Protein AF-A0A920SJ64-F1 (afdb_monomer_lite)

Radius of gyration: 16.15 Å; chains: 1; bounding box: 46×35×43 Å

Sequence (157 aa):
MGLGRVLERTTRWVLQNIDKELSPATIVGENLQGLATLRDSFGDVVAGEERALFAARVSEIREVGADESFSERLMTLRFLDQMLDILEIARETGADVLDTARAYYRISEEFDLPWLHRNSFAAASEDQWEQRAARVLSEDLARAHRRIVVAVLTQER

Structure (mmCIF, N/CA/C/O backbone):
data_AF-A0A920SJ64-F1
#
_entry.id   AF-A0A920SJ64-F1
#
loop_
_atom_site.group_PDB
_atom_site.id
_atom_site.type_symbol
_atom_site.label_atom_id
_atom_site.label_alt_id
_atom_site.label_comp_id
_atom_site.label_asym_id
_atom_site.label_entity_id
_atom_site.label_seq_id
_atom_site.pdbx_PDB_ins_code
_atom_site.Cartn_x
_atom_site.Cartn_y
_atom_site.Cartn_z
_atom_site.occupancy
_atom_site.B_iso_or_equiv
_atom_site.auth_seq_id
_atom_site.auth_comp_id
_atom_site.auth_asym_id
_atom_site.auth_atom_id
_atom_site.pdbx_PDB_model_num
ATOM 1 N N . MET A 1 1 ? 18.902 -6.526 -7.000 1.00 55.28 1 MET A N 1
ATOM 2 C CA . MET A 1 1 ? 17.451 -6.733 -6.783 1.00 55.28 1 MET A CA 1
ATOM 3 C C . MET A 1 1 ? 17.028 -5.993 -5.516 1.00 55.28 1 MET A C 1
ATOM 5 O O . MET A 1 1 ? 17.503 -6.321 -4.440 1.00 55.28 1 MET A O 1
ATOM 9 N N . GLY A 1 2 ? 16.238 -4.921 -5.631 1.00 70.81 2 GLY A N 1
ATOM 10 C CA . GLY A 1 2 ? 15.986 -3.935 -4.562 1.00 70.81 2 GLY A CA 1
ATOM 11 C C . GLY A 1 2 ? 15.102 -4.381 -3.386 1.00 70.81 2 GLY A C 1
ATOM 12 O O . GLY A 1 2 ? 14.442 -3.531 -2.798 1.00 70.81 2 GLY A O 1
ATOM 13 N N . LEU A 1 3 ? 15.064 -5.674 -3.051 1.00 80.88 3 LEU A N 1
ATOM 14 C CA . LEU A 1 3 ? 14.221 -6.223 -1.980 1.00 80.88 3 LEU A CA 1
ATOM 15 C C . LEU A 1 3 ? 14.747 -5.901 -0.571 1.00 80.88 3 LEU A C 1
ATOM 17 O O . LEU A 1 3 ? 13.957 -5.814 0.357 1.00 80.88 3 LEU A O 1
ATOM 21 N N . GLY A 1 4 ? 16.046 -5.624 -0.403 1.00 89.75 4 GLY A N 1
ATOM 22 C CA . GLY A 1 4 ? 16.590 -5.198 0.897 1.00 89.75 4 GLY A CA 1
ATOM 23 C C . GLY A 1 4 ? 15.923 -3.923 1.434 1.00 89.75 4 GLY A C 1
ATOM 24 O O . GLY A 1 4 ? 15.545 -3.863 2.598 1.00 89.75 4 GLY A O 1
ATOM 25 N N . ARG A 1 5 ? 15.668 -2.941 0.555 1.00 86.56 5 ARG A N 1
ATOM 26 C CA . ARG A 1 5 ? 14.922 -1.722 0.916 1.00 86.56 5 ARG A CA 1
ATOM 27 C C . ARG A 1 5 ? 13.460 -2.006 1.269 1.00 86.56 5 ARG A C 1
ATOM 29 O O . ARG A 1 5 ? 12.902 -1.339 2.130 1.00 86.56 5 ARG A O 1
ATOM 36 N N . VAL A 1 6 ? 12.852 -3.001 0.623 1.00 91.00 6 VAL 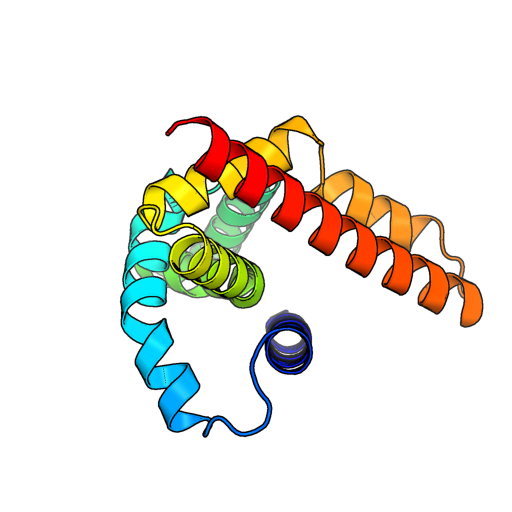A N 1
ATOM 37 C CA . VAL A 1 6 ? 11.479 -3.434 0.922 1.00 91.00 6 VAL A CA 1
ATOM 38 C C . VAL A 1 6 ? 11.415 -4.056 2.314 1.00 91.00 6 VAL A C 1
ATOM 40 O O . VAL A 1 6 ? 10.539 -3.694 3.093 1.00 91.00 6 VAL A O 1
ATOM 43 N N . LEU A 1 7 ? 12.364 -4.932 2.658 1.00 92.81 7 LEU A N 1
ATOM 44 C CA . LEU A 1 7 ? 12.457 -5.521 3.996 1.00 92.81 7 LEU A CA 1
ATOM 45 C C . LEU A 1 7 ? 12.647 -4.452 5.073 1.00 92.81 7 LEU A C 1
ATOM 47 O O . LEU A 1 7 ? 11.992 -4.519 6.110 1.00 92.81 7 LEU A O 1
ATOM 51 N N . GLU A 1 8 ? 13.489 -3.448 4.819 1.00 92.06 8 GLU A N 1
ATOM 52 C CA . GLU A 1 8 ? 13.689 -2.339 5.754 1.00 92.06 8 GLU A CA 1
ATOM 53 C C . GLU A 1 8 ? 12.393 -1.544 5.970 1.00 92.06 8 GLU A C 1
ATOM 55 O O . GLU A 1 8 ? 11.992 -1.319 7.113 1.00 92.06 8 GLU A O 1
ATOM 60 N N . ARG A 1 9 ? 11.713 -1.153 4.884 1.00 90.00 9 ARG A N 1
ATOM 61 C CA . ARG A 1 9 ? 10.459 -0.390 4.950 1.00 90.00 9 ARG A CA 1
ATOM 62 C C . ARG A 1 9 ? 9.334 -1.192 5.605 1.00 90.00 9 ARG A C 1
ATOM 64 O O . ARG A 1 9 ? 8.641 -0.659 6.461 1.00 90.00 9 ARG A O 1
ATOM 71 N N . THR A 1 10 ? 9.220 -2.478 5.283 1.00 92.81 10 THR A N 1
ATOM 72 C CA . THR A 1 10 ? 8.223 -3.386 5.874 1.00 92.81 10 THR A CA 1
ATOM 73 C C . THR A 1 10 ? 8.481 -3.592 7.363 1.00 92.81 10 THR A C 1
ATOM 75 O O . THR A 1 10 ? 7.576 -3.431 8.172 1.00 92.81 10 THR A O 1
ATOM 78 N N . THR A 1 11 ? 9.727 -3.878 7.756 1.00 93.19 11 THR A N 1
ATOM 79 C CA . THR A 1 11 ? 10.099 -4.016 9.175 1.00 93.19 11 THR A CA 1
ATOM 80 C C . THR A 1 11 ? 9.795 -2.735 9.942 1.00 93.19 11 THR A C 1
ATOM 82 O O . THR A 1 11 ? 9.244 -2.777 11.038 1.00 93.19 11 THR A O 1
ATOM 85 N N . ARG A 1 12 ? 10.124 -1.580 9.357 1.00 91.19 12 ARG A N 1
ATOM 86 C CA . ARG A 1 12 ? 9.822 -0.275 9.943 1.00 91.19 12 ARG A CA 1
ATOM 87 C C . ARG A 1 12 ? 8.322 -0.067 10.116 1.00 91.19 12 ARG A C 1
ATOM 89 O O . ARG A 1 12 ? 7.922 0.332 11.203 1.00 91.19 12 ARG A O 1
ATOM 96 N N . TRP A 1 13 ? 7.526 -0.373 9.092 1.00 92.88 13 TRP A N 1
ATOM 97 C CA . TRP A 1 13 ? 6.070 -0.290 9.162 1.00 92.88 13 TRP A CA 1
ATOM 98 C C . TRP A 1 13 ? 5.526 -1.173 10.291 1.00 92.88 13 TRP A C 1
ATOM 100 O O . TRP A 1 13 ? 4.767 -0.683 11.120 1.00 92.88 13 TRP A O 1
ATOM 110 N N . VAL A 1 14 ? 5.988 -2.425 10.407 1.00 93.50 14 VAL A N 1
ATOM 111 C CA . VAL A 1 14 ? 5.567 -3.335 11.489 1.00 93.50 14 VAL A CA 1
ATOM 112 C C . VAL A 1 14 ? 5.905 -2.748 12.860 1.00 93.50 14 VAL A C 1
ATOM 114 O O . VAL A 1 14 ? 5.037 -2.665 13.718 1.00 93.50 14 VAL A O 1
ATOM 117 N N . LEU A 1 15 ? 7.135 -2.267 13.061 1.00 91.88 15 LEU A N 1
ATOM 118 C CA . LEU A 1 15 ? 7.564 -1.677 14.338 1.00 91.88 15 LEU A CA 1
ATOM 119 C C . LEU A 1 15 ? 6.806 -0.395 14.721 1.00 91.88 15 LEU A C 1
ATOM 121 O O . LEU A 1 15 ? 6.813 -0.017 15.894 1.00 91.88 15 LEU A O 1
ATOM 125 N N . GLN A 1 16 ? 6.238 0.306 13.738 1.00 89.62 16 GLN A N 1
ATOM 126 C CA . GLN A 1 16 ? 5.509 1.559 13.932 1.00 89.62 16 GLN A CA 1
ATOM 127 C C . GLN A 1 16 ? 4.003 1.355 14.121 1.00 89.62 16 GLN A C 1
ATOM 129 O O . GLN A 1 16 ? 3.389 2.168 14.805 1.00 89.62 16 GLN A O 1
ATOM 134 N N . ASN A 1 17 ? 3.424 0.308 13.526 1.00 90.06 17 ASN A N 1
ATOM 135 C CA . ASN A 1 17 ? 1.969 0.150 13.425 1.00 90.06 17 ASN A CA 1
ATOM 136 C C . ASN A 1 17 ? 1.423 -1.087 14.144 1.00 90.06 17 ASN A C 1
ATOM 138 O O . ASN A 1 17 ? 0.227 -1.145 14.398 1.00 90.06 17 ASN A O 1
ATOM 142 N N . ILE A 1 18 ? 2.266 -2.064 14.483 1.00 90.06 18 ILE A N 1
ATOM 143 C CA . ILE A 1 18 ? 1.843 -3.301 15.146 1.00 90.06 18 ILE A CA 1
ATOM 144 C C . ILE A 1 18 ? 2.285 -3.289 16.610 1.00 90.06 18 ILE A C 1
ATOM 146 O O . ILE A 1 18 ? 3.366 -2.794 16.946 1.00 90.06 18 ILE A O 1
ATOM 150 N N . ASP A 1 19 ? 1.446 -3.849 17.483 1.00 89.88 19 ASP A N 1
ATOM 151 C CA . ASP A 1 19 ? 1.765 -4.015 18.898 1.00 89.88 19 ASP A CA 1
ATOM 152 C C . ASP A 1 19 ? 3.048 -4.847 19.075 1.00 89.88 19 ASP A C 1
ATOM 154 O O . ASP A 1 19 ? 3.222 -5.921 18.495 1.00 89.88 19 ASP A O 1
ATOM 158 N N . LYS A 1 20 ? 3.963 -4.329 19.897 1.00 86.50 20 LYS A N 1
ATOM 159 C CA . LYS A 1 20 ? 5.280 -4.917 20.164 1.00 86.50 20 LYS A CA 1
ATOM 160 C C . LYS A 1 20 ? 5.197 -6.181 21.015 1.00 86.50 20 LYS A C 1
ATOM 162 O O . LYS A 1 20 ? 6.176 -6.923 21.066 1.00 86.50 20 LYS A O 1
ATOM 167 N N . GLU A 1 21 ? 4.076 -6.410 21.695 1.00 91.75 21 GLU A N 1
ATOM 168 C CA . GLU A 1 21 ? 3.843 -7.616 22.492 1.00 91.75 21 GLU A CA 1
ATOM 169 C C . GLU A 1 21 ? 3.407 -8.814 21.632 1.00 91.75 21 GLU A C 1
ATOM 171 O O . GLU A 1 21 ? 3.509 -9.963 22.074 1.00 91.75 21 GLU A O 1
ATOM 176 N N . LEU A 1 22 ? 2.974 -8.583 20.386 1.00 91.94 22 LEU A N 1
ATOM 177 C CA . LEU A 1 22 ? 2.572 -9.655 19.479 1.00 91.94 22 LEU A CA 1
ATOM 178 C C . LEU A 1 22 ? 3.775 -10.476 19.009 1.00 91.94 22 LEU A C 1
ATOM 180 O O . LEU A 1 22 ? 4.813 -9.960 18.591 1.00 91.94 22 LEU A O 1
ATOM 184 N N . SER A 1 23 ? 3.609 -11.800 19.019 1.00 94.19 23 SER A N 1
ATOM 185 C CA . SER A 1 23 ? 4.632 -12.699 18.492 1.00 94.19 23 SER A CA 1
ATOM 186 C C . SER A 1 23 ? 4.730 -12.575 16.962 1.00 94.19 23 SER A C 1
ATOM 188 O O . SER A 1 23 ? 3.702 -12.421 16.295 1.00 94.19 23 SER A O 1
ATOM 190 N N . PRO A 1 24 ? 5.923 -12.741 16.356 1.00 91.44 24 PRO A N 1
ATOM 191 C CA . PRO A 1 24 ? 6.054 -12.754 14.898 1.00 91.44 24 PRO A CA 1
ATOM 192 C C . PRO A 1 24 ? 5.155 -13.794 14.213 1.00 91.44 24 PRO A C 1
ATOM 194 O O . PRO A 1 24 ? 4.643 -13.547 13.125 1.00 91.44 24 PRO A O 1
ATOM 197 N N . ALA A 1 25 ? 4.931 -14.944 14.859 1.00 94.88 25 ALA A N 1
ATOM 198 C CA . ALA A 1 25 ? 4.048 -15.987 14.344 1.00 94.88 25 ALA A CA 1
ATOM 199 C C . ALA A 1 25 ? 2.585 -15.522 14.276 1.00 94.88 25 ALA A C 1
ATOM 201 O O . ALA A 1 25 ? 1.895 -15.835 13.308 1.00 94.88 25 ALA A O 1
ATOM 202 N N . THR A 1 26 ? 2.138 -14.740 15.262 1.00 94.81 26 THR A N 1
ATOM 203 C CA . THR A 1 26 ? 0.799 -14.138 15.284 1.00 94.81 26 THR A CA 1
ATOM 204 C C . THR A 1 26 ? 0.640 -13.141 14.143 1.00 94.81 26 THR A C 1
ATOM 206 O O . THR A 1 26 ? -0.278 -13.284 13.342 1.00 94.81 26 THR A O 1
ATOM 209 N N . ILE A 1 27 ? 1.594 -12.215 13.990 1.00 93.38 27 ILE A N 1
ATOM 210 C CA . ILE A 1 27 ? 1.572 -11.199 12.923 1.00 93.38 27 ILE A CA 1
ATOM 211 C C . ILE A 1 27 ? 1.501 -11.867 11.545 1.00 93.38 27 ILE A C 1
ATOM 213 O O . ILE A 1 27 ? 0.712 -11.468 10.690 1.00 93.38 27 ILE A O 1
ATOM 217 N N . VAL A 1 28 ? 2.305 -12.909 11.321 1.00 94.81 28 VAL A N 1
ATOM 218 C CA . VAL A 1 28 ? 2.259 -13.681 10.074 1.00 94.81 28 VAL A CA 1
ATOM 219 C C . VAL A 1 28 ? 0.895 -14.357 9.915 1.00 94.81 28 VAL A C 1
ATOM 221 O O . VAL A 1 28 ? 0.257 -14.190 8.877 1.00 94.81 28 VAL A O 1
ATOM 224 N N . GLY A 1 29 ? 0.421 -15.075 10.936 1.00 96.25 29 GLY A N 1
ATOM 225 C CA . GLY A 1 29 ? -0.856 -15.792 10.902 1.00 96.25 29 GLY A CA 1
ATOM 226 C C . GLY A 1 29 ? -2.053 -14.898 10.572 1.00 96.25 29 GLY A C 1
ATOM 227 O O . GLY A 1 29 ? -2.885 -15.276 9.752 1.00 96.25 29 GLY A O 1
ATOM 228 N N . GLU A 1 30 ? -2.101 -13.694 11.138 1.00 94.56 30 GLU A N 1
ATOM 229 C CA . GLU A 1 30 ? -3.192 -12.729 10.941 1.00 94.56 30 GLU A CA 1
ATOM 230 C C . GLU A 1 30 ? -3.193 -12.076 9.553 1.00 94.56 30 GLU A C 1
ATOM 232 O O . GLU A 1 30 ? -4.241 -11.645 9.073 1.00 94.56 30 GLU A O 1
ATOM 237 N N . ASN A 1 31 ? -2.037 -11.990 8.888 1.00 95.69 31 ASN A N 1
ATOM 238 C CA . ASN A 1 31 ? -1.906 -11.251 7.629 1.00 95.69 31 ASN A CA 1
ATOM 239 C C . ASN A 1 31 ? -1.786 -12.151 6.391 1.00 95.69 31 ASN A C 1
ATOM 241 O O . ASN A 1 31 ? -2.071 -11.689 5.288 1.00 95.69 31 ASN A O 1
ATOM 245 N N . LEU A 1 32 ? -1.410 -13.428 6.532 1.00 95.94 32 LEU A N 1
ATOM 246 C CA . LEU A 1 32 ? -1.140 -14.321 5.394 1.00 95.94 32 LEU A CA 1
ATOM 247 C C . LEU A 1 32 ? -2.300 -14.432 4.397 1.00 95.94 32 LEU A C 1
ATOM 249 O O . LEU A 1 32 ? -2.069 -14.363 3.190 1.00 95.94 32 LEU A O 1
ATOM 253 N N . GLN A 1 33 ? -3.533 -14.600 4.882 1.00 97.12 33 GLN A N 1
ATOM 254 C CA . GLN A 1 33 ? -4.698 -14.747 4.006 1.00 97.12 33 GLN A CA 1
ATOM 255 C C . GLN A 1 33 ? -4.985 -13.453 3.237 1.00 97.12 33 GLN A C 1
ATOM 257 O O . GLN A 1 33 ? -5.131 -13.485 2.018 1.00 97.12 33 GLN A O 1
ATOM 262 N N . GLY A 1 34 ? -5.013 -12.313 3.930 1.00 97.56 34 GLY A N 1
ATOM 263 C CA . GLY A 1 34 ? -5.242 -11.013 3.301 1.00 97.56 34 GLY A CA 1
ATOM 264 C C . GLY A 1 34 ? -4.145 -10.643 2.300 1.00 97.56 34 GLY A C 1
ATOM 265 O O . GLY A 1 34 ? -4.439 -10.157 1.211 1.00 97.56 34 GLY A O 1
ATOM 266 N N . LEU A 1 35 ? -2.886 -10.955 2.621 1.00 97.25 35 LEU A N 1
ATOM 267 C CA . LEU A 1 35 ? -1.755 -10.774 1.711 1.00 97.25 35 LEU A CA 1
ATOM 268 C C . LEU A 1 35 ? -1.879 -11.648 0.460 1.00 97.25 35 LEU A C 1
ATOM 270 O O . LEU A 1 35 ? -1.541 -11.190 -0.628 1.00 97.25 35 LEU A O 1
ATOM 274 N N . ALA A 1 36 ? -2.365 -12.887 0.589 1.00 96.50 36 ALA A N 1
ATOM 275 C CA . ALA A 1 36 ? -2.624 -13.743 -0.566 1.00 96.50 36 ALA A CA 1
ATOM 276 C C . ALA A 1 36 ? -3.714 -13.143 -1.468 1.00 96.50 36 ALA A C 1
ATOM 278 O O . ALA A 1 36 ? -3.485 -13.004 -2.667 1.00 96.50 36 ALA A O 1
ATOM 279 N N . THR A 1 37 ? -4.834 -12.696 -0.890 1.00 97.31 37 THR A N 1
ATOM 280 C CA . THR A 1 37 ? -5.921 -12.027 -1.626 1.00 97.31 37 THR A CA 1
ATOM 281 C C . THR A 1 37 ? -5.431 -10.785 -2.373 1.00 97.31 37 THR A C 1
ATOM 283 O O . THR A 1 37 ? -5.677 -10.640 -3.572 1.00 97.31 37 THR A O 1
ATOM 286 N N . LEU A 1 38 ? -4.697 -9.905 -1.685 1.00 97.94 38 LEU A N 1
ATOM 287 C CA . LEU A 1 38 ? -4.151 -8.681 -2.274 1.00 97.94 38 LEU A CA 1
ATOM 288 C C . LEU A 1 38 ? -3.121 -8.975 -3.360 1.00 97.94 38 LEU A C 1
ATOM 290 O O . LEU A 1 38 ? -3.087 -8.275 -4.366 1.00 97.94 38 LEU A O 1
ATOM 294 N N . ARG A 1 39 ? -2.286 -10.002 -3.177 1.00 96.12 39 ARG A N 1
ATOM 295 C CA . ARG A 1 39 ? -1.305 -10.413 -4.184 1.00 96.12 39 ARG A CA 1
ATOM 296 C C . ARG A 1 39 ? -1.981 -10.892 -5.455 1.00 96.12 39 ARG A C 1
ATOM 298 O O . ARG A 1 39 ? -1.585 -10.466 -6.536 1.00 96.12 39 ARG A O 1
ATOM 305 N N . ASP A 1 40 ? -2.977 -11.755 -5.317 1.00 95.19 40 ASP A N 1
ATOM 306 C CA . ASP A 1 40 ? -3.636 -12.388 -6.458 1.00 95.19 40 ASP A CA 1
ATOM 307 C C . ASP A 1 40 ? -4.518 -11.390 -7.233 1.00 95.19 40 ASP A C 1
ATOM 309 O O . ASP A 1 40 ? -4.743 -11.579 -8.422 1.00 95.19 40 ASP A O 1
ATOM 313 N N . SER A 1 41 ? -4.940 -10.294 -6.589 1.00 96.56 41 SER A N 1
ATOM 314 C CA . SER A 1 41 ? -5.729 -9.212 -7.207 1.00 96.56 41 SER A CA 1
ATOM 315 C C . SER A 1 41 ? -4.923 -7.924 -7.439 1.00 96.56 41 SER A C 1
ATOM 317 O O . SER A 1 41 ? -5.502 -6.872 -7.710 1.00 96.56 41 SER A O 1
ATOM 319 N N . PHE A 1 42 ? -3.591 -7.956 -7.292 1.00 97.12 42 PHE A N 1
ATOM 320 C CA . PHE A 1 42 ? -2.789 -6.730 -7.185 1.00 97.12 42 PHE A CA 1
ATOM 321 C C . PHE A 1 42 ? -2.892 -5.838 -8.426 1.00 97.12 42 PHE A C 1
ATOM 323 O O . PHE A 1 42 ? -3.085 -4.630 -8.304 1.00 97.12 42 PHE A O 1
ATOM 330 N N . GLY A 1 43 ? -2.802 -6.440 -9.617 1.00 95.31 43 GLY A N 1
ATOM 331 C CA . GLY A 1 43 ? -2.875 -5.726 -10.894 1.00 95.31 43 GLY A CA 1
ATOM 332 C C . GLY A 1 43 ? -4.212 -5.020 -11.145 1.00 95.31 43 GLY A C 1
ATOM 333 O O . GLY A 1 43 ? -4.247 -4.064 -11.923 1.00 95.31 43 GLY A O 1
ATOM 334 N N . ASP A 1 44 ? -5.277 -5.454 -10.464 1.00 95.75 44 ASP A N 1
ATOM 335 C CA . ASP A 1 44 ? -6.625 -4.893 -10.585 1.00 95.75 44 ASP A CA 1
ATOM 336 C C . ASP A 1 44 ? -6.882 -3.742 -9.606 1.00 95.75 44 ASP A C 1
ATOM 338 O O . ASP A 1 44 ? -7.758 -2.912 -9.851 1.00 95.75 44 ASP A O 1
ATOM 342 N N . VAL A 1 45 ? -6.149 -3.692 -8.487 1.00 97.62 45 VAL A N 1
ATOM 343 C CA . VAL A 1 45 ? -6.347 -2.679 -7.434 1.00 97.62 45 VAL A CA 1
ATOM 344 C C . VAL A 1 45 ? -5.310 -1.563 -7.470 1.00 97.62 45 VAL A C 1
ATOM 346 O O . VAL A 1 45 ? -5.623 -0.445 -7.069 1.00 97.62 45 VAL A O 1
ATOM 349 N N . VAL A 1 46 ? -4.092 -1.834 -7.948 1.00 98.06 46 VAL A N 1
ATOM 350 C CA . VAL A 1 46 ? -3.043 -0.814 -8.063 1.00 98.06 46 VAL A CA 1
ATOM 351 C C . VAL A 1 46 ? -3.392 0.188 -9.170 1.00 98.06 46 VAL A C 1
ATOM 353 O O . VAL A 1 46 ? -3.800 -0.192 -10.268 1.00 98.06 46 VAL A O 1
ATOM 356 N N . ALA A 1 47 ? -3.220 1.480 -8.894 1.00 98.19 47 ALA A N 1
ATOM 357 C CA . ALA A 1 47 ? -3.593 2.578 -9.790 1.00 98.19 47 ALA A CA 1
ATOM 358 C C . ALA A 1 47 ? -2.429 3.559 -10.002 1.00 98.19 47 ALA A C 1
ATOM 360 O O . ALA A 1 47 ? -1.353 3.383 -9.425 1.00 98.19 47 ALA A O 1
ATOM 361 N N . GLY A 1 48 ? -2.631 4.551 -10.874 1.00 97.19 48 GLY A N 1
ATOM 362 C CA . GLY A 1 48 ? -1.702 5.659 -11.076 1.00 97.19 48 GLY A CA 1
ATOM 363 C C . GLY A 1 48 ? -0.257 5.256 -11.369 1.00 97.19 48 GLY A C 1
ATOM 364 O O . GLY A 1 48 ? 0.037 4.313 -12.117 1.00 97.19 48 GLY A O 1
ATOM 365 N N . GLU A 1 49 ? 0.667 6.004 -10.772 1.00 96.00 49 GLU A N 1
ATOM 366 C CA . GLU A 1 49 ? 2.098 5.795 -10.962 1.00 96.00 49 GLU A CA 1
ATOM 367 C C . GLU A 1 49 ? 2.573 4.455 -10.380 1.00 96.00 49 GLU A C 1
ATOM 369 O O . GLU A 1 49 ? 3.448 3.807 -10.962 1.00 96.00 49 GLU A O 1
ATOM 374 N N . GLU A 1 50 ? 1.988 3.979 -9.279 1.00 96.31 50 GLU A N 1
ATOM 375 C CA . GLU A 1 50 ? 2.315 2.669 -8.717 1.00 96.31 50 GLU A CA 1
ATOM 376 C C . GLU A 1 50 ? 2.001 1.534 -9.691 1.00 96.31 50 GLU A C 1
ATOM 378 O O . GLU A 1 50 ? 2.806 0.605 -9.812 1.00 96.31 50 GLU A O 1
ATOM 383 N N . ARG A 1 51 ? 0.890 1.622 -10.438 1.00 97.69 51 ARG A N 1
ATOM 384 C CA . ARG A 1 51 ? 0.543 0.638 -11.476 1.00 97.69 51 ARG A CA 1
ATOM 385 C C . ARG A 1 51 ? 1.548 0.658 -12.615 1.00 97.69 51 ARG A C 1
ATOM 387 O O . ARG A 1 51 ? 1.994 -0.403 -13.053 1.00 97.69 51 ARG A O 1
ATOM 394 N N . ALA A 1 52 ? 1.922 1.849 -13.081 1.00 97.00 52 ALA A N 1
ATOM 395 C CA . ALA A 1 52 ? 2.925 2.001 -14.131 1.00 97.00 52 ALA A CA 1
ATOM 396 C C . ALA A 1 52 ? 4.282 1.431 -13.689 1.00 97.00 52 ALA A C 1
ATOM 398 O O . ALA A 1 52 ? 4.919 0.684 -14.435 1.00 97.00 52 ALA A O 1
ATOM 399 N N . LEU A 1 53 ? 4.691 1.711 -12.447 1.00 93.75 53 LEU A N 1
ATOM 400 C CA . LEU A 1 53 ? 5.900 1.151 -11.854 1.00 93.75 53 LEU A CA 1
ATOM 401 C C . LEU A 1 53 ? 5.815 -0.375 -11.755 1.00 93.75 53 LEU A C 1
ATOM 403 O O . LEU A 1 53 ? 6.772 -1.052 -12.122 1.00 93.75 53 LEU A O 1
ATOM 407 N N . PHE A 1 54 ? 4.702 -0.926 -11.271 1.00 96.00 54 PHE A N 1
ATOM 408 C CA . PHE A 1 54 ? 4.500 -2.371 -11.192 1.00 96.00 54 PHE A CA 1
ATOM 409 C C . PHE A 1 54 ? 4.629 -3.027 -12.571 1.00 96.00 54 PHE A C 1
ATOM 411 O O . PHE A 1 54 ? 5.470 -3.910 -12.737 1.00 96.00 54 PHE A O 1
ATOM 418 N N . ALA A 1 55 ? 3.889 -2.540 -13.571 1.00 96.81 55 ALA A N 1
ATOM 419 C CA . ALA A 1 55 ? 3.908 -3.079 -14.929 1.00 96.81 55 ALA A CA 1
ATOM 420 C C . ALA A 1 55 ? 5.306 -3.015 -15.569 1.00 96.81 55 ALA A C 1
ATOM 422 O O . ALA A 1 55 ? 5.771 -4.005 -16.135 1.00 96.81 55 ALA A O 1
ATOM 423 N N . ALA A 1 56 ? 6.013 -1.889 -15.416 1.00 95.75 56 ALA A N 1
ATOM 424 C CA . ALA A 1 56 ? 7.378 -1.740 -15.918 1.00 95.75 56 ALA A CA 1
ATOM 425 C C . ALA A 1 56 ? 8.325 -2.779 -15.300 1.00 95.75 56 ALA A C 1
ATOM 427 O O . ALA A 1 56 ? 9.075 -3.444 -16.011 1.00 95.75 56 ALA A O 1
ATOM 428 N N . ARG A 1 57 ? 8.253 -2.987 -13.978 1.00 93.25 57 ARG A N 1
ATOM 429 C CA . ARG A 1 57 ? 9.106 -3.976 -13.305 1.00 93.25 57 ARG A CA 1
ATOM 430 C C . ARG A 1 57 ? 8.735 -5.415 -13.633 1.00 93.25 57 ARG A C 1
ATOM 432 O O . ARG A 1 57 ? 9.625 -6.255 -13.701 1.00 93.25 57 ARG A O 1
ATOM 439 N N . VAL A 1 58 ? 7.454 -5.712 -13.842 1.00 95.94 58 VAL A N 1
ATOM 440 C CA . VAL A 1 58 ? 7.029 -7.032 -14.329 1.00 95.94 58 VAL A CA 1
ATOM 441 C C . VAL A 1 58 ? 7.635 -7.292 -15.709 1.00 95.94 58 VAL A C 1
ATOM 443 O O . VAL A 1 58 ? 8.198 -8.365 -15.919 1.00 95.94 58 VAL A O 1
ATOM 446 N N . SER A 1 59 ? 7.612 -6.305 -16.612 1.00 96.44 59 SER A N 1
ATOM 447 C CA . SER A 1 59 ? 8.246 -6.411 -17.934 1.00 96.44 59 SER A CA 1
ATOM 448 C C . SER A 1 59 ? 9.752 -6.676 -17.838 1.00 96.44 59 SER A C 1
ATOM 450 O O . SER A 1 59 ? 10.234 -7.622 -18.454 1.00 96.44 59 SER A O 1
ATOM 452 N N . GLU A 1 60 ? 10.481 -5.927 -17.001 1.00 94.31 60 GLU A N 1
ATOM 453 C CA . GLU A 1 60 ? 11.929 -6.122 -16.784 1.00 94.31 60 GLU A CA 1
ATOM 454 C C . GLU A 1 60 ? 12.275 -7.562 -16.352 1.00 94.31 60 GLU A C 1
ATOM 456 O O . GLU A 1 60 ? 13.282 -8.126 -16.779 1.00 94.31 60 GLU A O 1
ATOM 461 N N . ILE A 1 61 ? 11.447 -8.178 -15.500 1.00 93.62 61 ILE A N 1
ATOM 462 C CA . ILE A 1 61 ? 11.666 -9.558 -15.039 1.00 93.62 61 ILE A CA 1
ATOM 463 C C . ILE A 1 61 ? 11.293 -10.584 -16.120 1.00 93.62 61 ILE A C 1
ATOM 465 O O . ILE A 1 61 ? 11.959 -11.611 -16.254 1.00 93.62 61 ILE A O 1
ATOM 469 N N . ARG A 1 62 ? 10.278 -10.307 -16.940 1.00 96.31 62 ARG A N 1
ATOM 470 C CA . ARG A 1 62 ? 9.919 -11.172 -18.074 1.00 96.31 62 ARG A CA 1
ATOM 471 C C . ARG A 1 62 ? 10.987 -11.173 -19.162 1.00 96.31 62 ARG A C 1
ATOM 473 O O . ARG A 1 62 ? 11.263 -12.222 -19.737 1.00 96.31 62 ARG A O 1
ATOM 480 N N . GLU A 1 63 ? 11.621 -10.032 -19.414 1.00 95.88 63 GLU A N 1
ATOM 481 C CA . GLU A 1 63 ? 12.702 -9.903 -20.402 1.00 95.88 63 GLU A CA 1
ATOM 482 C C . GLU A 1 63 ? 13.919 -10.781 -20.077 1.00 95.88 63 GLU A C 1
ATOM 484 O O . GLU A 1 63 ? 14.623 -11.215 -20.987 1.00 95.88 63 GLU A O 1
ATOM 489 N N . VAL A 1 64 ? 14.135 -11.123 -18.801 1.00 94.06 64 VAL A N 1
ATOM 490 C CA . VAL A 1 64 ? 15.185 -12.072 -18.386 1.00 94.06 64 VAL A CA 1
ATOM 491 C C . VAL A 1 64 ? 14.731 -13.541 -18.401 1.00 94.06 64 VAL A C 1
ATOM 493 O O . VAL A 1 64 ? 15.463 -14.415 -17.938 1.00 94.06 64 VAL A O 1
ATOM 496 N N . GLY A 1 65 ? 13.551 -13.832 -18.960 1.00 95.06 65 GLY A N 1
ATOM 497 C CA . GLY A 1 65 ? 13.062 -15.187 -19.237 1.00 95.06 65 GLY A CA 1
ATOM 498 C C . GLY A 1 65 ? 12.146 -15.792 -18.172 1.00 95.06 65 GLY A C 1
ATOM 499 O O . GLY A 1 65 ? 11.858 -16.986 -18.238 1.00 95.06 65 GLY A O 1
ATOM 500 N N . ALA A 1 66 ? 11.692 -15.009 -17.191 1.00 95.69 66 ALA A N 1
ATOM 501 C CA . ALA A 1 66 ? 10.726 -15.478 -16.202 1.00 95.69 66 ALA A CA 1
A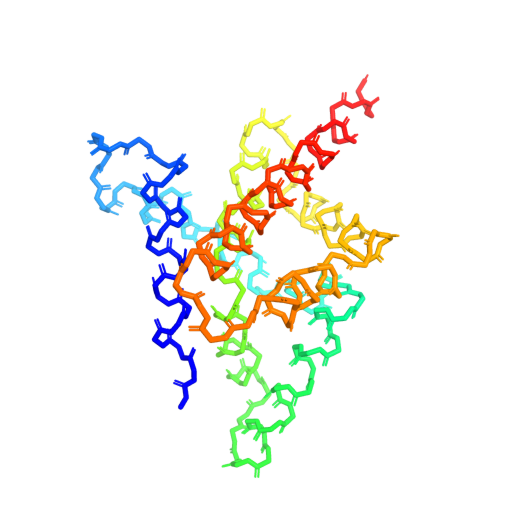TOM 502 C C . ALA A 1 66 ? 9.294 -15.526 -16.765 1.00 95.69 66 ALA A C 1
ATOM 504 O O . ALA A 1 66 ? 8.915 -14.713 -17.612 1.00 95.69 66 ALA A O 1
ATOM 505 N N . ASP A 1 67 ? 8.470 -16.447 -16.257 1.00 96.50 67 ASP A N 1
ATOM 506 C CA . ASP A 1 67 ? 7.048 -16.477 -16.593 1.00 96.50 67 ASP A CA 1
ATOM 507 C C . ASP A 1 67 ? 6.289 -15.288 -15.979 1.00 96.50 67 ASP A C 1
ATOM 509 O O . ASP A 1 67 ? 6.716 -14.675 -14.994 1.00 96.50 67 ASP A O 1
ATOM 513 N N . GLU A 1 68 ? 5.147 -14.951 -16.578 1.00 93.19 68 GLU A N 1
ATOM 514 C CA . GLU A 1 68 ? 4.323 -13.803 -16.187 1.00 93.19 68 GLU A CA 1
ATOM 515 C C . GLU A 1 68 ? 3.839 -13.914 -14.737 1.00 93.19 68 GLU A C 1
ATOM 517 O O . GLU A 1 68 ? 4.064 -12.999 -13.947 1.00 93.19 68 GLU A O 1
ATOM 522 N N . SER A 1 69 ? 3.311 -15.078 -14.348 1.00 93.00 69 SER A N 1
ATOM 523 C CA . SER A 1 69 ? 2.777 -15.302 -13.000 1.00 93.00 69 SER A CA 1
ATOM 524 C C . SER A 1 69 ? 3.843 -15.166 -11.910 1.00 93.00 69 SER A C 1
ATOM 526 O O . SER A 1 69 ? 3.575 -14.698 -10.802 1.00 93.00 69 SER A O 1
ATOM 528 N N . PHE A 1 70 ? 5.070 -15.617 -12.176 1.00 94.19 70 PHE A N 1
ATOM 529 C CA . PHE A 1 70 ? 6.188 -15.468 -11.255 1.00 94.19 70 PHE A CA 1
ATOM 530 C C . PHE A 1 70 ? 6.650 -14.015 -11.189 1.00 94.19 70 PHE A C 1
ATOM 532 O O . PHE A 1 70 ? 6.891 -13.503 -10.096 1.00 94.19 70 PHE A O 1
ATOM 539 N N . SER A 1 71 ? 6.735 -13.348 -12.340 1.00 95.25 71 SER A N 1
ATOM 540 C CA . SER A 1 71 ? 7.153 -11.948 -12.443 1.00 95.25 71 SER A CA 1
ATOM 541 C C . SER A 1 71 ? 6.216 -11.027 -11.665 1.00 95.25 71 SER A C 1
ATOM 543 O O . SER A 1 71 ? 6.684 -10.207 -10.876 1.00 95.25 71 SER A O 1
ATOM 545 N N . GLU A 1 72 ? 4.904 -11.213 -11.814 1.00 95.00 72 GLU A N 1
ATOM 546 C CA . GLU A 1 72 ? 3.883 -10.490 -11.053 1.00 95.00 72 GLU A CA 1
ATOM 547 C C . GLU A 1 72 ? 4.033 -10.741 -9.557 1.00 95.00 72 GLU A C 1
ATOM 549 O O . GLU A 1 72 ? 4.286 -9.798 -8.809 1.00 95.00 72 GLU A O 1
ATOM 554 N N . ARG A 1 73 ? 4.012 -12.009 -9.119 1.00 92.75 73 ARG A N 1
ATOM 555 C CA . ARG A 1 73 ? 4.160 -12.364 -7.696 1.00 92.75 73 ARG A CA 1
ATOM 556 C C . ARG A 1 73 ? 5.430 -11.783 -7.078 1.00 92.75 73 ARG A C 1
ATOM 558 O O . ARG A 1 73 ? 5.388 -11.281 -5.956 1.00 92.75 73 ARG A O 1
ATOM 565 N N . LEU A 1 74 ? 6.552 -11.837 -7.794 1.00 93.00 74 LEU A N 1
ATOM 566 C CA . LEU A 1 74 ? 7.827 -11.297 -7.330 1.00 93.00 74 LEU A CA 1
ATOM 567 C C . LEU A 1 74 ? 7.785 -9.767 -7.224 1.00 93.00 74 LEU A C 1
ATOM 569 O O . LEU A 1 74 ? 8.308 -9.205 -6.260 1.00 93.00 74 LEU A O 1
ATOM 573 N N . MET A 1 75 ? 7.184 -9.083 -8.200 1.00 94.31 75 MET A N 1
ATOM 574 C CA . MET A 1 75 ? 7.121 -7.619 -8.214 1.00 94.31 75 MET A CA 1
ATOM 575 C C . ME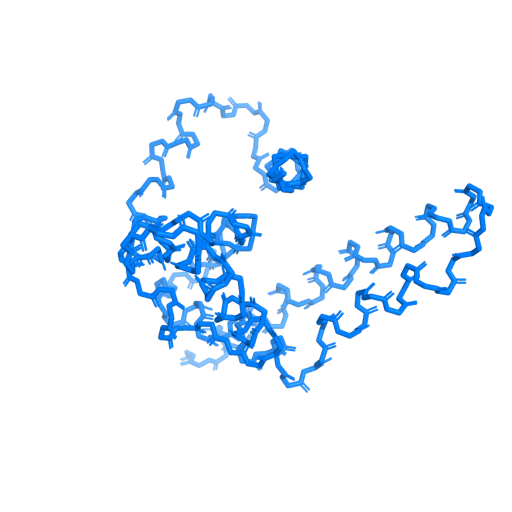T A 1 75 ? 6.095 -7.053 -7.240 1.00 94.31 75 MET A C 1
ATOM 577 O O . MET A 1 75 ? 6.342 -5.986 -6.675 1.00 94.31 75 MET A O 1
ATOM 581 N N . THR A 1 76 ? 5.028 -7.789 -6.937 1.00 95.25 76 THR A N 1
ATOM 582 C CA . THR A 1 76 ? 4.067 -7.432 -5.891 1.00 95.25 76 THR A CA 1
ATOM 583 C C . THR A 1 76 ? 4.725 -7.321 -4.514 1.00 95.25 76 THR A C 1
ATOM 585 O O . THR A 1 76 ? 4.364 -6.444 -3.733 1.00 95.25 76 THR A O 1
ATOM 588 N N . LEU A 1 77 ? 5.770 -8.115 -4.227 1.00 92.88 77 LEU A N 1
ATOM 589 C CA . LEU A 1 77 ? 6.509 -8.019 -2.957 1.00 92.88 77 LEU A CA 1
ATOM 590 C C . LEU A 1 77 ? 7.048 -6.610 -2.687 1.00 92.88 77 LEU A C 1
ATOM 592 O O . LEU A 1 77 ? 7.243 -6.244 -1.533 1.00 92.88 77 LEU A O 1
ATOM 596 N N . ARG A 1 78 ? 7.274 -5.791 -3.722 1.00 93.06 78 ARG A N 1
ATOM 597 C CA . ARG A 1 78 ? 7.784 -4.418 -3.573 1.00 93.06 78 ARG A CA 1
ATOM 598 C C . ARG A 1 78 ? 6.791 -3.452 -2.922 1.00 93.06 78 ARG A C 1
ATOM 600 O O . ARG A 1 78 ? 7.197 -2.334 -2.602 1.00 93.06 78 ARG A O 1
ATOM 607 N N . PHE A 1 79 ? 5.551 -3.888 -2.725 1.00 95.06 79 PHE A N 1
ATOM 608 C CA . PHE A 1 79 ? 4.442 -3.126 -2.157 1.00 95.06 79 PHE A CA 1
ATOM 609 C C . PHE A 1 79 ? 3.963 -3.714 -0.818 1.00 95.06 79 PHE A C 1
ATOM 611 O O . PHE A 1 79 ? 2.902 -3.348 -0.327 1.00 95.06 79 PHE A O 1
ATOM 618 N N . LEU A 1 80 ? 4.734 -4.627 -0.212 1.00 95.12 80 LEU A N 1
ATOM 619 C CA . LEU A 1 80 ? 4.321 -5.377 0.977 1.00 95.12 80 LEU A CA 1
ATOM 620 C C . LEU A 1 80 ? 3.935 -4.490 2.170 1.00 95.12 80 LEU A C 1
ATOM 622 O O . LEU A 1 80 ? 2.949 -4.766 2.841 1.00 95.12 80 LEU A O 1
ATOM 626 N N . ASP A 1 81 ? 4.675 -3.418 2.430 1.00 94.44 81 ASP A N 1
ATOM 627 C CA . ASP A 1 81 ? 4.347 -2.462 3.490 1.00 94.44 81 ASP A CA 1
ATOM 628 C C . ASP A 1 81 ? 3.015 -1.740 3.242 1.00 94.44 81 ASP A C 1
ATOM 630 O O . ASP A 1 81 ? 2.243 -1.564 4.178 1.00 94.44 81 ASP A O 1
ATOM 634 N N . GLN A 1 82 ? 2.705 -1.404 1.986 1.00 96.19 82 GLN A N 1
ATOM 635 C CA . GLN A 1 82 ? 1.413 -0.818 1.616 1.00 96.19 82 GLN A CA 1
ATOM 636 C C . GLN A 1 82 ? 0.284 -1.838 1.772 1.00 96.19 82 GLN A C 1
ATOM 638 O O . GLN A 1 82 ? -0.784 -1.505 2.269 1.00 96.19 82 GLN A O 1
ATOM 643 N N . MET A 1 83 ? 0.524 -3.100 1.399 1.00 97.50 83 MET A N 1
ATOM 644 C CA . MET A 1 83 ? -0.450 -4.175 1.605 1.00 97.50 83 MET A CA 1
ATOM 645 C C . MET A 1 83 ? -0.756 -4.398 3.085 1.00 97.50 83 MET A C 1
ATOM 647 O O . MET A 1 83 ? -1.911 -4.609 3.438 1.00 97.50 83 MET A O 1
ATOM 651 N N . LEU A 1 84 ? 0.251 -4.336 3.958 1.00 97.00 84 LEU A N 1
ATOM 652 C CA . LEU A 1 84 ? 0.028 -4.417 5.400 1.00 97.00 84 LEU A CA 1
ATOM 653 C C . LEU A 1 84 ? -0.772 -3.215 5.917 1.00 97.00 84 LEU A C 1
ATOM 655 O O . LEU A 1 84 ? -1.677 -3.402 6.727 1.00 97.00 84 LEU A O 1
ATOM 659 N N . ASP A 1 85 ? -0.498 -2.012 5.405 1.00 97.38 85 ASP A N 1
ATOM 660 C CA . ASP A 1 85 ? -1.266 -0.811 5.743 1.00 97.38 85 ASP A CA 1
ATOM 661 C C . ASP A 1 85 ? -2.737 -0.937 5.329 1.00 97.38 85 ASP A C 1
ATOM 663 O O . ASP A 1 85 ? -3.626 -0.700 6.146 1.00 97.38 85 ASP A O 1
ATOM 667 N N . ILE A 1 86 ? -2.994 -1.418 4.109 1.00 98.44 86 ILE A N 1
ATOM 668 C CA . ILE A 1 86 ? -4.333 -1.731 3.587 1.00 98.44 86 ILE A CA 1
ATOM 669 C C . ILE A 1 86 ? -5.053 -2.742 4.485 1.00 98.44 86 ILE A C 1
ATOM 671 O O . ILE A 1 86 ? -6.207 -2.522 4.842 1.00 98.44 86 ILE A O 1
ATOM 675 N N . LEU A 1 87 ? -4.393 -3.835 4.878 1.00 98.06 87 LEU A N 1
ATOM 676 C CA . LEU A 1 87 ? -5.000 -4.837 5.762 1.00 98.06 87 LEU A CA 1
ATOM 677 C C . LEU A 1 87 ? -5.345 -4.262 7.133 1.00 98.06 87 LEU A C 1
ATOM 679 O O . LEU A 1 87 ? -6.381 -4.603 7.702 1.00 98.06 87 LEU A O 1
ATOM 683 N N . GLU A 1 88 ? -4.503 -3.374 7.651 1.00 97.06 88 GLU A N 1
ATOM 684 C CA . GLU A 1 88 ? -4.764 -2.708 8.917 1.00 97.06 88 GLU A CA 1
ATOM 685 C C . GLU A 1 88 ? -5.918 -1.705 8.813 1.00 97.06 88 GLU A C 1
ATOM 687 O O . GLU A 1 88 ? -6.746 -1.634 9.716 1.00 97.06 88 GLU A O 1
ATOM 692 N N . ILE A 1 89 ? -6.029 -0.966 7.705 1.00 97.88 89 ILE A N 1
ATOM 693 C CA . ILE A 1 89 ? -7.186 -0.094 7.437 1.00 97.88 89 ILE A CA 1
ATOM 694 C C . ILE A 1 89 ? -8.466 -0.928 7.329 1.00 97.88 89 ILE A C 1
ATOM 696 O O . ILE A 1 89 ? -9.487 -0.562 7.910 1.00 97.88 89 ILE A O 1
ATOM 700 N N . ALA A 1 90 ? -8.426 -2.055 6.615 1.00 98.12 90 ALA A N 1
ATOM 701 C CA . ALA A 1 90 ? -9.582 -2.935 6.453 1.00 98.12 90 ALA A CA 1
ATOM 702 C C . ALA A 1 90 ? -10.059 -3.480 7.810 1.00 98.12 90 ALA A C 1
ATOM 704 O O . ALA A 1 90 ? -11.255 -3.467 8.095 1.00 98.12 90 ALA A O 1
ATOM 705 N N . ARG A 1 91 ? -9.130 -3.878 8.693 1.00 96.12 91 ARG A N 1
ATOM 706 C CA . ARG A 1 91 ? -9.449 -4.288 10.072 1.00 96.12 91 ARG A CA 1
ATOM 707 C C . ARG A 1 91 ? -10.046 -3.152 10.902 1.00 96.12 91 ARG A C 1
ATOM 709 O O . ARG A 1 91 ? -11.050 -3.372 11.573 1.00 96.12 91 ARG A O 1
ATOM 716 N N . GLU A 1 92 ? -9.455 -1.959 10.848 1.00 95.81 92 GLU A N 1
ATOM 717 C CA . GLU A 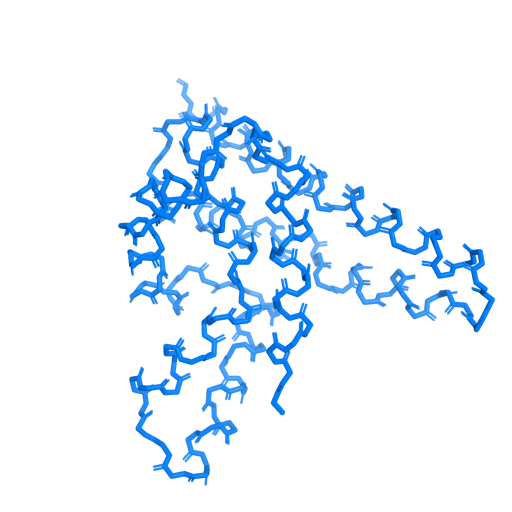1 92 ? -9.908 -0.784 11.607 1.00 95.81 92 GLU A CA 1
ATOM 718 C C . GLU A 1 92 ? -11.316 -0.333 11.188 1.00 95.81 92 GLU A C 1
ATOM 720 O O . GLU A 1 92 ? -12.152 0.002 12.026 1.00 95.81 92 GLU A O 1
ATOM 725 N N . THR A 1 93 ? -11.589 -0.337 9.885 1.00 97.19 93 THR A N 1
ATOM 726 C CA . THR A 1 93 ? -12.844 0.173 9.309 1.00 97.19 93 THR A CA 1
ATOM 727 C C . THR A 1 93 ? -13.936 -0.893 9.191 1.00 97.19 93 THR A C 1
ATOM 729 O O . THR A 1 93 ? -15.120 -0.557 9.110 1.00 97.19 93 THR A O 1
ATOM 732 N N . GLY A 1 94 ? -13.557 -2.175 9.191 1.00 97.06 94 GLY A N 1
ATOM 733 C CA . GLY A 1 94 ? -14.439 -3.304 8.893 1.00 97.06 94 GLY A CA 1
ATOM 734 C C . GLY A 1 94 ? -14.811 -3.431 7.410 1.00 97.06 94 GLY A C 1
ATOM 735 O O . GLY A 1 94 ? -15.757 -4.152 7.095 1.00 97.06 94 GLY A O 1
ATOM 736 N N . ALA A 1 95 ? -14.120 -2.716 6.517 1.00 97.75 95 ALA A N 1
ATOM 737 C CA . ALA A 1 95 ? -14.350 -2.758 5.076 1.00 97.75 95 ALA A CA 1
ATOM 738 C C . ALA A 1 95 ? -13.745 -4.016 4.425 1.00 97.75 95 ALA A C 1
ATOM 740 O O . ALA A 1 95 ? -12.858 -4.668 4.983 1.00 97.75 95 ALA A O 1
ATOM 741 N N . ASP A 1 96 ? -14.204 -4.345 3.213 1.00 97.75 96 ASP A N 1
ATOM 742 C CA . ASP A 1 96 ? -13.583 -5.397 2.408 1.00 97.75 96 ASP A CA 1
ATOM 743 C C . ASP A 1 96 ? -12.132 -5.031 2.041 1.00 97.75 96 ASP A C 1
ATOM 745 O O . ASP A 1 96 ? -11.787 -3.865 1.820 1.00 97.75 96 ASP A O 1
ATOM 749 N N . VAL A 1 97 ? -11.263 -6.041 1.975 1.00 98.25 97 VAL A N 1
ATOM 750 C CA . VAL A 1 97 ? -9.827 -5.861 1.720 1.00 98.25 97 VAL A CA 1
ATOM 751 C C . VAL A 1 97 ? -9.561 -5.293 0.324 1.00 98.25 97 VAL A C 1
ATOM 753 O O . VAL A 1 97 ? -8.692 -4.431 0.174 1.00 98.25 97 VAL A O 1
ATOM 756 N N . LEU A 1 98 ? -10.284 -5.750 -0.702 1.00 98.44 98 LEU A N 1
ATOM 757 C CA . LEU A 1 98 ? -10.092 -5.280 -2.074 1.00 98.44 98 LEU A CA 1
ATOM 758 C C . LEU A 1 98 ? -10.682 -3.886 -2.270 1.00 98.44 98 LEU A C 1
ATOM 760 O O . LEU A 1 98 ? -10.059 -3.063 -2.941 1.00 98.44 98 LEU A O 1
ATOM 764 N N . ASP A 1 99 ? -11.820 -3.590 -1.646 1.00 98.12 99 ASP A N 1
ATOM 765 C CA . ASP A 1 99 ? -12.389 -2.238 -1.665 1.00 98.12 99 ASP A CA 1
ATOM 766 C C . ASP A 1 99 ? -11.469 -1.240 -0.947 1.00 98.12 99 ASP A C 1
ATOM 768 O O . ASP A 1 99 ? -11.190 -0.158 -1.470 1.00 98.12 99 ASP A O 1
ATOM 772 N N . THR A 1 100 ? -10.882 -1.643 0.185 1.00 98.69 100 THR A N 1
ATOM 773 C CA . THR A 1 100 ? -9.863 -0.852 0.892 1.00 98.69 100 THR A CA 1
ATOM 774 C C . THR A 1 100 ? -8.639 -0.603 0.013 1.00 98.69 100 THR A C 1
ATOM 776 O O . THR A 1 100 ? -8.152 0.525 -0.057 1.00 98.69 100 THR A O 1
ATOM 779 N N . ALA A 1 101 ? -8.147 -1.622 -0.701 1.00 98.62 101 ALA A N 1
ATOM 780 C CA . ALA A 1 101 ? -7.010 -1.479 -1.611 1.00 98.62 101 ALA A CA 1
ATOM 781 C C . ALA A 1 101 ? -7.307 -0.523 -2.775 1.00 98.62 101 ALA A C 1
ATOM 783 O O . ALA A 1 101 ? -6.467 0.308 -3.123 1.00 98.62 101 ALA A O 1
ATOM 784 N N . ARG A 1 102 ? -8.511 -0.604 -3.354 1.00 98.56 102 ARG A N 1
ATOM 785 C CA . ARG A 1 102 ? -8.960 0.309 -4.415 1.00 98.56 102 ARG A CA 1
ATOM 786 C C . ARG A 1 102 ? -9.023 1.745 -3.915 1.00 98.56 102 ARG A C 1
ATOM 788 O O . ARG A 1 102 ? -8.492 2.630 -4.580 1.00 98.56 102 ARG A O 1
ATOM 795 N N . ALA A 1 103 ? -9.608 1.975 -2.739 1.00 98.38 103 ALA A N 1
ATOM 796 C CA . ALA A 1 103 ? -9.634 3.297 -2.117 1.00 98.38 103 ALA A CA 1
ATOM 797 C C . ALA A 1 103 ? -8.210 3.813 -1.853 1.00 98.38 103 ALA A C 1
ATOM 799 O O . ALA A 1 103 ? -7.885 4.941 -2.221 1.00 98.38 103 ALA A O 1
ATOM 800 N N . TYR A 1 104 ? -7.339 2.966 -1.297 1.00 98.62 104 TYR A N 1
ATOM 801 C CA . TYR A 1 104 ? -5.940 3.285 -1.017 1.00 98.62 104 TYR A CA 1
ATOM 802 C C . TYR A 1 104 ? -5.206 3.791 -2.261 1.00 98.62 104 TYR A C 1
ATOM 804 O O . TYR A 1 104 ? -4.695 4.913 -2.261 1.00 98.62 104 TYR A O 1
ATOM 812 N N . TYR A 1 105 ? -5.19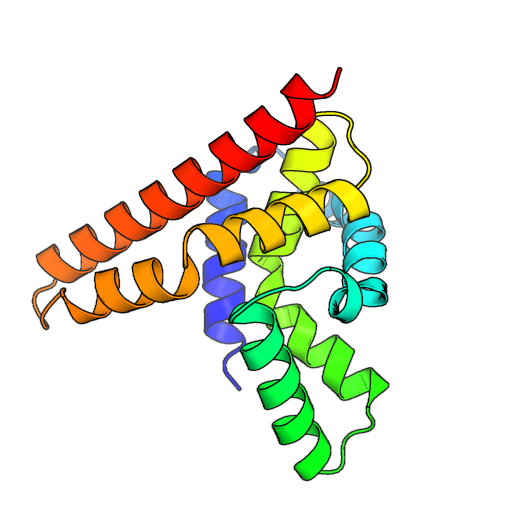6 3.010 -3.343 1.00 98.56 105 TYR A N 1
ATOM 813 C CA . TYR A 1 105 ? -4.480 3.388 -4.562 1.00 98.56 105 TYR A CA 1
ATOM 814 C C . TYR A 1 105 ? -5.161 4.512 -5.338 1.00 98.56 105 TYR A C 1
ATOM 816 O O . TYR A 1 105 ? -4.464 5.342 -5.915 1.00 98.56 105 TYR A O 1
ATOM 824 N N . ARG A 1 106 ? -6.496 4.604 -5.318 1.00 98.31 106 ARG A N 1
ATOM 825 C CA . ARG A 1 106 ? -7.200 5.705 -5.983 1.00 98.31 106 ARG A CA 1
ATOM 826 C C . ARG A 1 106 ? -6.932 7.047 -5.310 1.00 98.31 106 ARG A C 1
ATOM 828 O O . ARG A 1 106 ? -6.715 8.034 -6.001 1.00 98.31 106 ARG A O 1
ATOM 835 N N . ILE A 1 107 ? -6.901 7.078 -3.978 1.00 98.25 107 ILE A N 1
ATOM 836 C CA . ILE A 1 107 ? -6.496 8.269 -3.222 1.00 98.25 107 ILE A CA 1
ATOM 837 C C . ILE A 1 107 ? -5.017 8.576 -3.487 1.00 98.25 107 ILE A C 1
ATOM 839 O O . ILE A 1 107 ? -4.663 9.737 -3.655 1.00 98.25 107 ILE A O 1
ATOM 843 N N . SER A 1 108 ? -4.157 7.556 -3.575 1.00 98.06 108 SER A N 1
ATOM 844 C CA . SER A 1 108 ? -2.742 7.767 -3.903 1.00 98.06 108 SER A CA 1
ATOM 845 C C . SER A 1 108 ? -2.549 8.456 -5.256 1.00 98.06 108 SER A C 1
ATOM 847 O O . SER A 1 108 ? -1.785 9.415 -5.363 1.00 98.06 108 SER A O 1
ATOM 849 N N . GLU A 1 109 ? -3.293 7.996 -6.264 1.00 98.12 109 GLU A N 1
ATOM 850 C CA . GLU A 1 109 ? -3.314 8.557 -7.613 1.00 98.12 109 GLU A CA 1
ATOM 851 C C . GLU A 1 109 ? -3.874 9.985 -7.636 1.00 98.12 109 GLU A C 1
ATOM 853 O O . GLU A 1 109 ? -3.241 10.868 -8.200 1.00 98.12 109 GLU A O 1
ATOM 858 N N . GLU A 1 110 ? -5.016 10.241 -6.992 1.00 98.06 110 GLU A N 1
ATOM 859 C CA . GLU A 1 110 ? -5.662 11.565 -6.998 1.00 98.06 110 GLU A CA 1
ATOM 860 C C . GLU A 1 110 ? -4.793 12.656 -6.347 1.00 98.06 110 GLU A C 1
ATOM 862 O O . GLU A 1 110 ? -4.847 13.820 -6.737 1.00 98.06 110 GLU A O 1
ATOM 867 N N . PHE A 1 111 ? -3.980 12.283 -5.354 1.00 96.88 111 PHE A N 1
ATOM 868 C CA . PHE A 1 111 ? -3.087 13.202 -4.644 1.00 96.88 111 PHE A CA 1
ATOM 869 C C . PHE A 1 111 ? -1.623 13.127 -5.102 1.00 96.88 111 PHE A C 1
ATOM 871 O O . PHE A 1 111 ? -0.767 13.748 -4.467 1.00 96.88 111 PHE A O 1
ATOM 878 N N . ASP A 1 112 ? -1.315 12.375 -6.163 1.00 96.25 112 ASP A N 1
ATOM 879 C CA . ASP A 1 112 ? 0.047 12.186 -6.682 1.00 96.25 112 ASP A CA 1
ATOM 880 C C . ASP A 1 112 ? 1.070 11.825 -5.577 1.00 96.25 112 ASP A C 1
ATOM 882 O O . ASP A 1 112 ? 2.202 12.329 -5.530 1.00 96.25 112 ASP A O 1
ATOM 886 N N . LEU A 1 113 ? 0.695 10.942 -4.643 1.00 95.94 113 LEU A N 1
ATOM 887 C CA . LEU A 1 113 ? 1.531 10.637 -3.473 1.00 95.94 113 LEU A CA 1
ATOM 888 C C . LEU A 1 113 ? 2.925 10.095 -3.826 1.00 95.94 113 LEU A C 1
ATOM 890 O O . LEU A 1 113 ? 3.894 10.498 -3.168 1.00 95.94 113 LEU A O 1
ATOM 894 N N . PRO A 1 114 ? 3.104 9.241 -4.856 1.00 93.50 114 PRO A N 1
ATOM 895 C CA . PRO A 1 114 ? 4.438 8.820 -5.267 1.00 93.50 114 PRO A CA 1
ATOM 896 C C . PRO A 1 114 ? 5.322 10.001 -5.676 1.00 93.50 114 PRO A C 1
ATOM 898 O O . PRO A 1 114 ? 6.513 10.019 -5.338 1.00 93.50 114 PRO A O 1
ATOM 901 N N . TRP A 1 115 ? 4.759 10.993 -6.375 1.00 94.00 115 TRP A N 1
ATOM 902 C CA . TRP A 1 115 ? 5.473 12.205 -6.767 1.00 94.00 115 TRP A CA 1
ATOM 903 C C . TRP A 1 115 ? 5.859 13.028 -5.537 1.00 94.00 115 TRP A C 1
ATOM 905 O O . TRP A 1 115 ? 7.031 13.392 -5.403 1.00 94.00 115 TRP A O 1
ATOM 915 N N . LEU A 1 116 ? 4.935 13.249 -4.599 1.00 93.88 116 LEU A N 1
ATOM 916 C CA . LEU A 1 116 ? 5.216 13.965 -3.347 1.00 93.88 116 LEU A CA 1
ATOM 917 C C . LEU A 1 116 ? 6.330 13.288 -2.541 1.00 93.88 116 LEU A C 1
ATOM 919 O O . LEU A 1 116 ? 7.269 13.949 -2.090 1.00 93.88 116 LEU A O 1
ATOM 923 N N . HIS A 1 117 ? 6.281 11.961 -2.419 1.00 90.19 117 HIS A N 1
ATOM 924 C CA . HIS A 1 117 ? 7.313 11.189 -1.733 1.00 90.19 117 HIS A CA 1
ATOM 925 C C . HIS A 1 117 ? 8.680 11.361 -2.410 1.00 90.19 117 HIS A C 1
ATOM 927 O O . HIS A 1 117 ? 9.676 11.634 -1.740 1.00 90.19 117 HIS A O 1
ATOM 933 N N . ARG A 1 118 ? 8.769 11.225 -3.741 1.00 90.88 118 ARG A N 1
ATOM 934 C CA . ARG A 1 118 ? 10.047 11.397 -4.459 1.00 90.88 118 ARG A CA 1
ATOM 935 C C . ARG A 1 118 ? 10.607 12.808 -4.317 1.00 90.88 118 ARG A C 1
ATOM 937 O O . ARG A 1 118 ? 11.800 12.948 -4.063 1.00 90.88 118 ARG A O 1
ATOM 944 N N . ASN A 1 119 ? 9.768 13.833 -4.448 1.00 90.81 119 ASN A N 1
ATOM 945 C CA . ASN A 1 119 ? 10.213 15.225 -4.353 1.00 90.81 119 ASN A CA 1
ATOM 946 C C . ASN A 1 119 ? 10.629 15.609 -2.931 1.00 90.81 119 ASN A C 1
ATOM 948 O O . ASN A 1 119 ? 11.567 16.384 -2.776 1.00 90.81 119 ASN A O 1
ATOM 952 N N . SER A 1 120 ? 10.019 15.006 -1.905 1.00 89.12 120 SER A N 1
ATOM 953 C CA . SER A 1 120 ? 10.439 15.198 -0.510 1.00 89.12 120 SER A CA 1
ATOM 954 C C . SER A 1 120 ? 11.903 14.803 -0.303 1.00 89.12 120 SER A C 1
ATOM 956 O O . SER A 1 120 ? 12.663 15.543 0.311 1.00 89.12 120 SER A O 1
ATOM 958 N N . PHE A 1 121 ? 12.324 13.666 -0.867 1.00 88.19 121 PHE A N 1
ATOM 959 C CA . PHE A 1 121 ? 13.720 13.226 -0.794 1.00 88.19 121 PHE A CA 1
ATOM 960 C C . PHE A 1 121 ? 14.638 13.940 -1.788 1.00 88.19 121 PHE A C 1
ATOM 962 O O . PHE A 1 121 ? 15.803 14.135 -1.472 1.00 88.19 121 PHE A O 1
ATOM 969 N N . ALA A 1 122 ? 14.146 14.338 -2.964 1.00 89.44 122 ALA A N 1
ATOM 970 C CA . ALA A 1 122 ? 14.950 15.079 -3.939 1.00 89.44 122 ALA A CA 1
ATOM 971 C C . ALA A 1 122 ? 15.287 16.507 -3.472 1.00 89.44 122 ALA A C 1
ATOM 973 O O . ALA A 1 122 ? 16.310 17.053 -3.875 1.00 89.44 122 ALA A O 1
ATOM 974 N N . ALA A 1 123 ? 14.432 17.106 -2.637 1.00 86.25 123 ALA A N 1
ATOM 975 C CA . ALA A 1 123 ? 14.657 18.423 -2.048 1.00 86.25 123 ALA A CA 1
ATOM 976 C C . ALA A 1 123 ? 15.654 18.404 -0.877 1.00 86.25 123 ALA A C 1
ATOM 978 O O . ALA A 1 123 ? 16.241 19.439 -0.573 1.00 86.25 123 ALA A O 1
ATOM 979 N N . ALA A 1 124 ? 15.848 17.253 -0.225 1.00 84.00 124 ALA A N 1
ATOM 980 C CA . ALA A 1 124 ? 16.884 17.098 0.786 1.00 84.00 124 ALA A CA 1
ATOM 981 C C . ALA A 1 124 ? 18.249 16.963 0.102 1.00 84.00 124 ALA A C 1
ATOM 983 O O . ALA A 1 124 ? 18.463 16.041 -0.687 1.00 84.00 124 ALA A O 1
ATOM 984 N N . SER A 1 125 ? 19.172 17.878 0.394 1.00 76.50 125 SER A N 1
ATOM 985 C CA . SER A 1 125 ? 20.552 17.790 -0.081 1.00 76.50 125 SER A CA 1
ATOM 986 C C . SER A 1 125 ? 21.308 16.626 0.590 1.00 76.50 125 SER A C 1
ATOM 988 O O . SER A 1 125 ? 20.738 15.764 1.264 1.00 76.50 125 SER A O 1
ATOM 990 N N . GLU A 1 126 ? 22.633 16.583 0.432 1.00 79.62 126 GLU A N 1
ATOM 991 C CA . GLU A 1 126 ? 23.483 15.599 1.115 1.00 79.62 126 GLU A CA 1
ATOM 992 C C . GLU A 1 126 ? 23.576 15.820 2.644 1.00 79.62 126 GLU A C 1
ATOM 994 O O . GLU A 1 126 ? 24.158 14.989 3.345 1.00 79.62 126 GLU A O 1
ATOM 999 N N . ASP A 1 127 ? 22.980 16.890 3.186 1.00 88.94 127 ASP A N 1
ATOM 1000 C CA . ASP A 1 127 ? 22.948 17.152 4.625 1.00 88.94 127 ASP A CA 1
ATOM 1001 C C . ASP A 1 127 ? 22.081 16.136 5.400 1.00 88.94 127 ASP A C 1
ATOM 1003 O O . ASP A 1 127 ? 20.934 15.831 5.062 1.00 88.94 127 ASP A O 1
ATOM 1007 N N . GLN A 1 128 ? 22.633 15.611 6.498 1.00 87.62 128 GLN A N 1
ATOM 1008 C CA . GLN A 1 128 ? 21.981 14.566 7.293 1.00 87.62 128 GLN A CA 1
ATOM 1009 C C . GLN A 1 128 ? 20.695 15.040 7.985 1.00 87.62 128 GLN A C 1
ATOM 1011 O O . GLN A 1 128 ? 19.812 14.220 8.255 1.00 87.62 128 GLN A O 1
ATOM 1016 N N . TRP A 1 129 ? 20.571 16.326 8.313 1.00 91.25 129 TRP A N 1
ATOM 1017 C CA . TRP A 1 129 ? 19.358 16.878 8.915 1.00 91.25 129 TRP A CA 1
ATOM 1018 C C . TRP A 1 129 ? 18.256 17.042 7.885 1.00 91.25 129 TRP A C 1
ATOM 1020 O O . TRP A 1 129 ? 17.109 16.702 8.175 1.00 91.25 129 TRP A O 1
ATOM 1030 N N . GLU A 1 130 ? 18.597 17.470 6.675 1.00 91.25 130 GLU A N 1
ATOM 1031 C CA . GLU A 1 130 ? 17.637 17.553 5.575 1.00 91.25 130 GLU A CA 1
ATOM 1032 C C . GLU A 1 130 ? 17.110 16.168 5.186 1.00 91.25 130 GLU A C 1
ATOM 1034 O O . GLU A 1 130 ? 15.901 15.987 5.044 1.00 91.25 130 GLU A O 1
ATOM 1039 N N . GLN A 1 131 ? 17.972 15.147 5.141 1.00 90.44 131 GLN A N 1
ATOM 1040 C CA . GLN A 1 131 ? 17.533 13.763 4.918 1.00 90.44 131 GLN A CA 1
ATOM 1041 C C . GLN A 1 131 ? 16.594 13.256 6.021 1.00 90.44 131 GLN A C 1
ATOM 1043 O O . GLN A 1 131 ? 15.627 12.540 5.744 1.00 90.44 131 GLN A O 1
ATOM 1048 N N . ARG A 1 132 ? 16.844 13.632 7.284 1.00 90.69 132 ARG A N 1
ATOM 1049 C CA . ARG A 1 132 ? 15.924 13.329 8.393 1.00 90.69 132 ARG A CA 1
ATOM 1050 C C . ARG A 1 132 ? 14.593 14.055 8.224 1.00 90.69 132 ARG A C 1
ATOM 1052 O O . ARG A 1 132 ? 13.557 13.431 8.431 1.00 90.69 132 ARG A O 1
ATOM 1059 N N . ALA A 1 133 ? 14.607 15.326 7.832 1.00 91.19 133 ALA A N 1
ATOM 1060 C CA . ALA A 1 133 ? 13.393 16.103 7.599 1.00 91.19 133 ALA A CA 1
ATOM 1061 C C . ALA A 1 133 ? 12.549 15.509 6.460 1.00 91.19 133 ALA A C 1
ATOM 1063 O O . ALA A 1 133 ? 11.354 15.289 6.646 1.00 91.19 133 ALA A O 1
ATOM 1064 N N . ALA A 1 134 ? 13.168 15.149 5.330 1.00 91.94 134 ALA A N 1
ATOM 1065 C CA . ALA A 1 134 ? 12.492 14.476 4.218 1.00 91.94 134 ALA A CA 1
ATOM 1066 C C . ALA A 1 134 ? 11.855 13.150 4.642 1.00 91.94 134 ALA A C 1
ATOM 1068 O O . ALA A 1 134 ? 10.738 12.825 4.241 1.00 91.94 134 ALA A O 1
ATOM 1069 N N . ARG A 1 135 ? 12.543 12.395 5.501 1.00 89.00 135 ARG A N 1
ATOM 1070 C CA . ARG A 1 135 ? 11.999 11.159 6.048 1.00 89.00 135 ARG A CA 1
ATOM 1071 C C . ARG A 1 135 ? 10.791 11.398 6.954 1.00 89.00 135 ARG A C 1
ATOM 1073 O O . ARG A 1 135 ? 9.805 10.685 6.808 1.00 89.00 135 ARG A O 1
ATOM 1080 N N . VAL A 1 136 ? 10.849 12.378 7.856 1.00 91.38 136 VAL A N 1
ATOM 1081 C CA . VAL A 1 136 ? 9.699 12.736 8.707 1.00 91.38 136 VAL A CA 1
ATOM 1082 C C . VAL A 1 136 ? 8.516 13.179 7.847 1.00 91.38 136 VAL A C 1
ATOM 1084 O O . VAL A 1 136 ? 7.408 12.697 8.053 1.00 91.38 136 VAL A O 1
ATOM 1087 N N . LEU A 1 137 ? 8.756 14.003 6.823 1.00 91.81 137 LEU A N 1
ATOM 1088 C CA . LEU A 1 137 ? 7.718 14.433 5.884 1.00 91.81 137 LEU A CA 1
ATOM 1089 C C . LEU A 1 137 ? 7.100 13.252 5.122 1.00 91.81 137 LEU A C 1
ATOM 1091 O O . LEU A 1 137 ? 5.889 13.191 4.937 1.00 91.81 137 LEU A O 1
ATOM 1095 N N . SER A 1 138 ? 7.916 12.281 4.714 1.00 90.00 138 SER A N 1
ATOM 1096 C CA . SER A 1 138 ? 7.429 11.050 4.091 1.00 90.00 138 SER A CA 1
ATOM 1097 C C . SER A 1 138 ? 6.576 10.205 5.044 1.00 90.00 138 SER A C 1
ATOM 1099 O O . SER A 1 138 ? 5.606 9.591 4.604 1.00 90.00 138 SER A O 1
ATOM 1101 N N . GLU A 1 139 ? 6.935 10.140 6.327 1.00 89.75 139 GLU A N 1
ATOM 1102 C CA . GLU A 1 139 ? 6.146 9.453 7.355 1.00 89.75 139 GLU A CA 1
ATOM 1103 C C . GLU A 1 139 ? 4.819 10.202 7.611 1.00 89.75 139 GLU A C 1
ATOM 1105 O O . GLU A 1 139 ? 3.768 9.574 7.747 1.00 89.75 139 GLU A O 1
ATOM 1110 N N . ASP A 1 140 ? 4.827 11.538 7.594 1.00 93.50 140 ASP A N 1
ATOM 1111 C CA . ASP A 1 140 ? 3.619 12.370 7.668 1.00 93.50 140 ASP A CA 1
ATOM 1112 C C . ASP A 1 140 ? 2.695 12.174 6.468 1.00 93.50 140 ASP A C 1
ATOM 1114 O O . ASP A 1 140 ? 1.483 12.042 6.649 1.00 93.50 140 ASP A O 1
ATOM 1118 N N . LEU A 1 141 ? 3.253 12.092 5.258 1.00 94.25 141 LEU A N 1
ATOM 1119 C CA . LEU A 1 141 ? 2.491 11.834 4.040 1.00 94.25 141 LEU A CA 1
ATOM 1120 C C . LEU A 1 141 ? 1.789 10.472 4.100 1.00 94.25 141 LEU A C 1
ATOM 1122 O O . LEU A 1 141 ? 0.598 10.387 3.809 1.00 94.25 141 LEU A O 1
ATOM 1126 N N . ALA A 1 142 ? 2.493 9.427 4.546 1.00 92.56 142 ALA A N 1
ATOM 1127 C CA . ALA A 1 142 ? 1.907 8.099 4.727 1.00 92.56 142 ALA A CA 1
ATOM 1128 C C . ALA A 1 142 ? 0.768 8.113 5.764 1.00 92.56 142 ALA A C 1
ATOM 1130 O O . ALA A 1 142 ? -0.306 7.561 5.527 1.00 92.56 142 ALA A O 1
ATOM 1131 N N . ARG A 1 143 ? 0.952 8.816 6.892 1.00 94.19 143 ARG A N 1
ATOM 1132 C CA . ARG A 1 143 ? -0.106 8.985 7.904 1.00 94.19 143 ARG A CA 1
ATOM 1133 C C . ARG A 1 143 ? -1.309 9.761 7.371 1.00 94.19 143 ARG A C 1
ATOM 1135 O O . ARG A 1 143 ? -2.445 9.412 7.690 1.00 94.19 143 ARG A O 1
ATOM 1142 N N . ALA A 1 144 ? -1.080 10.814 6.590 1.00 96.56 144 ALA A N 1
ATOM 1143 C CA . ALA A 1 144 ? -2.144 11.593 5.965 1.00 96.56 144 ALA A CA 1
ATOM 1144 C C . ALA A 1 144 ? -2.938 10.746 4.965 1.00 96.56 144 ALA A C 1
ATOM 1146 O O . ALA A 1 144 ? -4.166 10.737 5.028 1.00 96.56 144 ALA A O 1
ATOM 1147 N N . HIS A 1 145 ? -2.250 9.976 4.118 1.00 97.62 145 HIS A N 1
ATOM 1148 C CA . HIS A 1 145 ? -2.873 9.040 3.184 1.00 97.62 145 HIS A CA 1
ATOM 1149 C C . HIS A 1 145 ? -3.778 8.047 3.906 1.00 97.62 145 HIS A C 1
ATOM 1151 O O . HIS A 1 145 ? -4.977 8.023 3.631 1.00 97.62 145 HIS A O 1
ATOM 1157 N N . ARG A 1 146 ? -3.251 7.325 4.905 1.00 97.00 146 ARG A N 1
ATOM 1158 C CA . ARG A 1 146 ? -4.033 6.396 5.735 1.00 97.00 146 ARG A CA 1
ATOM 1159 C C . ARG A 1 146 ? -5.290 7.056 6.302 1.00 97.00 146 ARG A C 1
ATOM 1161 O O . ARG A 1 146 ? -6.381 6.508 6.182 1.00 97.00 146 ARG A O 1
ATOM 1168 N N . ARG A 1 147 ? -5.155 8.246 6.899 1.00 97.12 147 ARG A N 1
ATOM 1169 C CA . ARG A 1 147 ? -6.285 8.979 7.498 1.00 97.12 147 ARG A CA 1
ATOM 1170 C C . ARG A 1 147 ? -7.369 9.325 6.480 1.00 97.12 147 ARG A C 1
ATOM 1172 O O . ARG A 1 147 ? -8.543 9.249 6.825 1.00 97.12 147 ARG A O 1
ATOM 1179 N N . ILE A 1 148 ? -6.991 9.704 5.260 1.00 97.81 148 ILE A N 1
ATOM 1180 C CA . ILE A 1 148 ? -7.951 9.997 4.187 1.00 97.81 148 ILE A CA 1
ATOM 1181 C C . ILE A 1 148 ? -8.663 8.712 3.757 1.00 97.81 148 ILE A C 1
ATOM 1183 O O . ILE A 1 148 ? -9.884 8.720 3.641 1.00 97.81 148 ILE A O 1
ATOM 1187 N N . VAL A 1 149 ? -7.936 7.602 3.590 1.00 98.25 149 VAL A N 1
ATOM 1188 C CA . VAL A 1 149 ? -8.537 6.305 3.225 1.00 98.25 149 VAL A CA 1
ATOM 1189 C C . VAL A 1 149 ? -9.540 5.852 4.289 1.00 98.25 149 VAL A C 1
ATOM 1191 O O . VAL A 1 149 ? -10.680 5.539 3.956 1.00 98.25 149 VAL A O 1
ATOM 1194 N N . VAL A 1 150 ? -9.159 5.890 5.570 1.00 98.19 150 VAL A N 1
ATOM 1195 C CA . VAL A 1 150 ? -10.057 5.566 6.694 1.00 98.19 150 VAL A CA 1
ATOM 1196 C C . VAL A 1 150 ? -11.291 6.470 6.691 1.00 98.19 150 VAL A C 1
ATOM 1198 O O . VAL A 1 150 ? -12.411 5.983 6.841 1.00 98.19 150 VAL A O 1
ATOM 1201 N N . ALA A 1 151 ? -11.114 7.781 6.498 1.00 97.12 151 ALA A N 1
ATOM 1202 C CA . ALA A 1 151 ? -12.228 8.725 6.449 1.00 97.12 151 ALA A CA 1
ATOM 1203 C C . ALA A 1 151 ? -13.201 8.415 5.300 1.00 97.12 151 ALA A C 1
ATOM 1205 O O . ALA A 1 151 ? -14.407 8.408 5.522 1.00 97.12 151 ALA A O 1
ATOM 1206 N N . VAL A 1 152 ? -12.699 8.108 4.100 1.00 96.75 152 VAL A N 1
ATOM 1207 C CA . VAL A 1 152 ? -13.543 7.757 2.945 1.00 96.75 152 VAL A CA 1
ATOM 1208 C C . VAL A 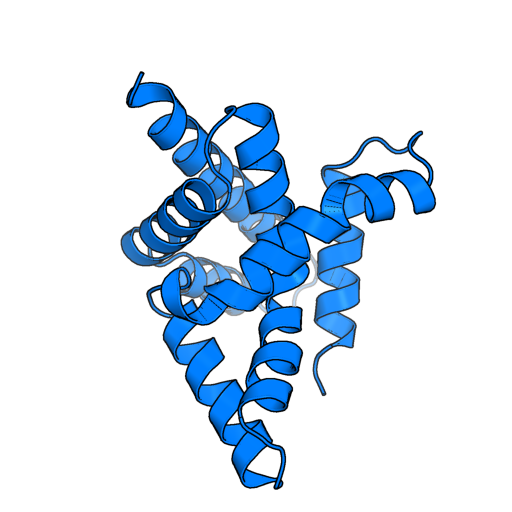1 152 ? -14.331 6.473 3.212 1.00 96.75 152 VAL A C 1
ATOM 1210 O O . VAL A 1 152 ? -15.547 6.464 3.056 1.00 96.75 152 VAL A O 1
ATOM 1213 N N . LEU A 1 153 ? -13.676 5.422 3.710 1.00 96.94 153 LEU A N 1
ATOM 1214 C CA . LEU A 1 153 ? -14.324 4.129 3.973 1.00 96.94 153 LEU A CA 1
ATOM 1215 C C . LEU A 1 153 ? -15.353 4.171 5.113 1.00 96.94 153 LEU A C 1
ATOM 1217 O O . LEU A 1 153 ? -16.232 3.316 5.189 1.00 96.94 153 LEU A O 1
ATOM 1221 N N . THR A 1 154 ? -15.251 5.146 6.017 1.00 94.75 154 THR A N 1
ATOM 1222 C CA . THR A 1 154 ? -16.180 5.294 7.149 1.00 94.75 154 THR A CA 1
ATOM 1223 C C . THR A 1 154 ? -17.313 6.281 6.882 1.00 94.75 154 THR A C 1
ATOM 1225 O O . THR A 1 154 ? -18.340 6.188 7.549 1.00 94.75 154 THR A O 1
ATOM 1228 N N . GLN A 1 155 ? -17.168 7.192 5.911 1.00 81.56 155 GLN A N 1
ATOM 1229 C CA . GLN A 1 155 ? -18.223 8.132 5.509 1.00 81.56 155 GLN A CA 1
ATOM 1230 C C . GLN A 1 155 ? -19.301 7.517 4.607 1.00 81.56 155 GLN A C 1
ATOM 1232 O O . GLN A 1 155 ? -20.392 8.072 4.521 1.00 81.56 155 GLN A O 1
ATOM 1237 N N . GLU A 1 156 ? -19.033 6.379 3.962 1.00 58.22 156 GLU A N 1
ATOM 1238 C CA . GLU A 1 156 ? -20.011 5.662 3.124 1.00 58.22 156 GLU A CA 1
ATOM 1239 C C . GLU A 1 156 ? -20.971 4.746 3.922 1.00 58.22 156 GLU A C 1
ATOM 1241 O O . GLU A 1 156 ? -21.652 3.900 3.340 1.00 58.22 156 GLU A O 1
ATOM 1246 N N . ARG A 1 157 ? -21.055 4.912 5.251 1.00 50.44 157 ARG A N 1
ATOM 1247 C CA . ARG A 1 157 ? -21.997 4.208 6.144 1.00 50.44 157 ARG A CA 1
ATOM 1248 C C . ARG A 1 157 ? -23.069 5.145 6.687 1.00 50.44 157 ARG A C 1
ATOM 1250 O O . ARG A 1 157 ? -24.225 4.676 6.790 1.00 50.44 157 ARG A O 1
#

Secondary structure (DSSP, 8-state):
-THHHHHHHHHHHHHHHS-TTS-HHHHHHHHHHHHHHHHHTHHHH--HHHHHHHHHHHHHHHHTT--HHHHHHHHHGGGHHHHHHHHHHHHHHT--HHHHHHHHHHHHHHTTHHHHHHHHHHHS-S-HHHHHHHHHHHHHHHHHHHHHHHHHHHHT-

pLDDT: mean 93.27, std 6.92, range [50.44, 98.69]

Foldseek 3Di:
DPCVVLVVLQVVLCVVPPDPPDDPVRVCVLCVVLLVVCLVCVLVQADAPRNVVLVVQLVVVVVVPDDSSVSSSVSVSSCVSVSVLLSVLCVVLVHDSSVSSNLLNVLCRVVVLVVVLVVLCVVQDPDPVSNVRSVVVNVVSVVVSSVVSSVVSNVVD